Protein AF-A0A1M4XVM5-F1 (afdb_monomer_lite)

Secondary structure (DSSP, 8-state):
---------------------------------S-EEEEEE--SEE-SSS-EEEEEEEE-GGGEEEEEEEEEETTEEEEEE--SEEETTTTEEEEEE---S-EEEEEEEEEEEEETTTTEEEEPPPEEEEEEEE-

Sequence (135 aa):
MSRSAKSLGSLLLVVVFGALILGCATTSETGTSGFSVKKLTIPETVSTKSPYPAVMHCVGLEKVDILQGHFFWNGEGPYAYEPTRVDPQSGEVVFMLHTGRPGTYRITGYVSFWDKATSKVGKTKPVSAGFVLAR

Structure (mmCIF, N/CA/C/O backbone):
data_AF-A0A1M4XVM5-F1
#
_entry.id   AF-A0A1M4XVM5-F1
#
loop_
_atom_site.group_PDB
_atom_site.id
_atom_site.type_symbol
_atom_site.label_atom_id
_atom_site.label_alt_id
_atom_site.label_comp_id
_atom_site.label_asym_id
_atom_site.label_entity_id
_atom_site.label_seq_id
_atom_site.pdbx_PDB_ins_code
_atom_site.Cartn_x
_atom_site.Cartn_y
_atom_site.Cartn_z
_atom_site.occupancy
_atom_site.B_iso_or_equiv
_atom_site.auth_seq_id
_atom_site.auth_comp_id
_atom_site.auth_asym_id
_atom_site.auth_atom_id
_atom_site.pdbx_PDB_model_num
ATOM 1 N N . MET A 1 1 ? 86.309 -51.757 -7.507 1.00 41.78 1 MET A N 1
ATOM 2 C CA . MET A 1 1 ? 86.066 -50.320 -7.782 1.00 41.78 1 MET A CA 1
ATOM 3 C C . MET A 1 1 ? 84.623 -50.193 -8.247 1.00 41.78 1 MET A C 1
ATOM 5 O O . MET A 1 1 ? 84.242 -50.990 -9.080 1.00 41.78 1 MET A O 1
ATOM 9 N N . SER A 1 2 ? 83.743 -49.321 -7.781 1.00 43.38 2 SER A N 1
ATOM 10 C CA . SER A 1 2 ? 83.750 -48.313 -6.728 1.00 43.38 2 SER A CA 1
ATOM 11 C C . SER A 1 2 ? 82.279 -48.126 -6.323 1.00 43.38 2 SER A C 1
ATOM 13 O O . SER A 1 2 ? 81.392 -48.228 -7.168 1.00 43.38 2 SER A O 1
ATOM 15 N N . ARG A 1 3 ? 82.026 -47.903 -5.033 1.00 48.75 3 ARG A N 1
ATOM 16 C CA . ARG A 1 3 ? 80.708 -47.578 -4.469 1.00 48.75 3 ARG A CA 1
ATOM 17 C C . ARG A 1 3 ? 80.282 -46.184 -4.936 1.00 48.75 3 ARG A C 1
ATOM 19 O O . ARG A 1 3 ? 81.144 -45.317 -5.019 1.00 48.75 3 ARG A O 1
ATOM 26 N N . SER A 1 4 ? 78.983 -45.919 -5.073 1.00 44.28 4 SER A N 1
ATOM 27 C CA . SER A 1 4 ? 78.426 -44.673 -4.524 1.00 44.28 4 SER A CA 1
ATOM 28 C C . SER A 1 4 ? 76.902 -44.693 -4.439 1.00 44.28 4 SER A C 1
ATOM 30 O O . SER A 1 4 ? 76.211 -45.066 -5.382 1.00 44.28 4 SER A O 1
ATOM 32 N N . ALA A 1 5 ? 76.420 -44.286 -3.271 1.00 49.19 5 ALA A N 1
ATOM 33 C CA . ALA A 1 5 ? 75.038 -44.238 -2.828 1.00 49.19 5 ALA A CA 1
ATOM 34 C C . ALA A 1 5 ? 74.376 -42.893 -3.169 1.00 49.19 5 ALA A C 1
ATOM 36 O O . ALA A 1 5 ? 75.051 -41.866 -3.190 1.00 49.19 5 ALA A O 1
ATOM 37 N N . LYS A 1 6 ? 73.046 -42.883 -3.327 1.00 45.22 6 LYS A N 1
ATOM 38 C CA . LYS A 1 6 ? 72.170 -41.709 -3.131 1.00 45.22 6 LYS A CA 1
ATOM 39 C C . LYS A 1 6 ? 70.853 -42.239 -2.549 1.00 45.22 6 LYS A C 1
ATOM 41 O O . LYS A 1 6 ? 70.194 -43.043 -3.189 1.00 45.22 6 LYS A O 1
ATOM 46 N N . SER A 1 7 ? 70.635 -42.112 -1.242 1.00 42.91 7 SER A N 1
ATOM 47 C CA . SER A 1 7 ? 70.124 -40.938 -0.509 1.00 42.91 7 SER A CA 1
ATOM 48 C C . SER A 1 7 ? 68.607 -41.031 -0.344 1.00 42.91 7 SER A C 1
ATOM 50 O O . SER A 1 7 ? 67.860 -40.808 -1.292 1.00 42.91 7 SER A O 1
ATOM 52 N N . LEU A 1 8 ? 68.184 -41.361 0.882 1.00 49.53 8 LEU A N 1
ATOM 53 C CA . LEU A 1 8 ? 66.808 -41.269 1.362 1.00 49.53 8 LEU A CA 1
ATOM 54 C C . LEU A 1 8 ? 66.314 -39.819 1.263 1.00 49.53 8 LEU A C 1
ATOM 56 O O . LEU A 1 8 ? 66.942 -38.915 1.810 1.00 49.53 8 LEU A O 1
ATOM 60 N N . GLY A 1 9 ? 65.168 -39.625 0.616 1.00 40.69 9 GLY A N 1
ATOM 61 C CA . GLY A 1 9 ? 64.371 -38.403 0.682 1.00 40.69 9 GLY A CA 1
ATOM 62 C C . GLY A 1 9 ? 63.035 -38.720 1.342 1.00 40.69 9 GLY A C 1
ATOM 63 O O . GLY A 1 9 ? 62.180 -39.358 0.738 1.00 40.69 9 GLY A O 1
ATOM 64 N N . SER A 1 10 ? 62.912 -38.322 2.603 1.00 43.97 10 SER A N 1
ATOM 65 C CA . SER A 1 10 ? 61.704 -38.395 3.421 1.00 43.97 10 SER A CA 1
ATOM 66 C C . SER A 1 10 ? 60.871 -37.117 3.242 1.00 43.97 10 SER A C 1
ATOM 68 O O . SER A 1 10 ? 61.442 -36.062 2.983 1.00 43.97 10 SER A O 1
ATOM 70 N N . LEU A 1 11 ? 59.559 -37.232 3.482 1.00 41.41 11 LEU A N 1
ATOM 71 C CA . LEU A 1 11 ? 58.541 -36.172 3.612 1.00 41.41 11 LEU A CA 1
ATOM 72 C C . LEU A 1 11 ? 58.168 -35.352 2.357 1.00 41.41 11 LEU A C 1
ATOM 74 O O . LEU A 1 11 ? 58.951 -34.556 1.862 1.00 41.41 11 LEU A O 1
ATOM 78 N N . LEU A 1 12 ? 56.890 -35.417 1.966 1.00 40.09 12 LEU A N 1
ATOM 79 C CA . LEU A 1 12 ? 55.911 -34.323 2.142 1.00 40.09 12 LEU A CA 1
ATOM 80 C C . LEU A 1 12 ? 54.527 -34.836 1.683 1.00 40.09 12 LEU A C 1
ATOM 82 O O . LEU A 1 12 ? 54.352 -35.270 0.552 1.00 40.09 12 LEU A O 1
ATOM 86 N N . LEU A 1 13 ? 53.600 -35.034 2.619 1.00 40.84 13 LEU A N 1
ATOM 87 C CA . LEU A 1 13 ? 52.512 -34.100 2.945 1.00 40.84 13 LEU A CA 1
ATOM 88 C C . LEU A 1 13 ? 51.323 -34.211 1.972 1.00 40.84 13 LEU A C 1
ATOM 90 O O . LEU A 1 13 ? 51.230 -33.527 0.958 1.00 40.84 13 LEU A O 1
ATOM 94 N N . VAL A 1 14 ? 50.381 -35.077 2.347 1.00 48.84 14 VAL A N 1
ATOM 95 C CA . VAL A 1 14 ? 49.020 -35.117 1.809 1.00 48.84 14 VAL A CA 1
ATOM 96 C C . VAL A 1 14 ? 48.275 -33.892 2.344 1.00 48.84 14 VAL A C 1
ATOM 98 O O . VAL A 1 14 ? 47.962 -33.835 3.530 1.00 48.84 14 VAL A O 1
ATOM 101 N N . VAL A 1 15 ? 47.986 -32.913 1.484 1.00 46.16 15 VAL A N 1
ATOM 102 C CA . VAL A 1 15 ? 47.027 -31.838 1.781 1.00 46.16 15 VAL A CA 1
ATOM 103 C C . VAL A 1 15 ? 45.810 -32.043 0.892 1.00 46.16 15 VAL A C 1
ATOM 105 O O . VAL A 1 15 ? 45.753 -31.601 -0.252 1.00 46.16 15 VAL A O 1
ATOM 108 N N . VAL A 1 16 ? 44.833 -32.759 1.441 1.00 50.03 16 VAL A N 1
ATOM 109 C CA . VAL A 1 16 ? 43.457 -32.773 0.951 1.00 50.03 16 VAL A CA 1
ATOM 110 C C . VAL A 1 16 ? 42.776 -31.542 1.535 1.00 50.03 16 VAL A C 1
ATOM 112 O O . VAL A 1 16 ? 42.441 -31.529 2.712 1.00 50.03 16 VAL A O 1
ATOM 115 N N . PHE A 1 17 ? 42.566 -30.513 0.722 1.00 41.78 17 PHE A N 1
ATOM 116 C CA . PHE A 1 17 ? 41.557 -29.486 0.979 1.00 41.78 17 PHE A CA 1
ATOM 117 C C . PHE A 1 17 ? 40.880 -29.170 -0.351 1.00 41.78 17 PHE A C 1
ATOM 119 O O . PHE A 1 17 ? 41.241 -28.239 -1.068 1.00 41.78 17 PHE A O 1
ATOM 126 N N . GLY A 1 18 ? 39.915 -30.021 -0.708 1.00 44.09 18 GLY A N 1
ATOM 127 C CA . GLY A 1 18 ? 38.943 -29.702 -1.742 1.00 44.09 18 GLY A CA 1
ATOM 128 C C . GLY A 1 18 ? 38.187 -28.458 -1.299 1.00 44.09 18 GLY A C 1
ATOM 129 O O . GLY A 1 18 ? 37.511 -28.474 -0.271 1.00 44.09 18 GLY A O 1
ATOM 130 N N . ALA A 1 19 ? 38.377 -27.370 -2.039 1.00 50.88 19 ALA A N 1
ATOM 131 C CA . ALA A 1 19 ? 37.720 -26.102 -1.798 1.00 50.88 19 ALA A CA 1
ATOM 132 C C . ALA A 1 19 ? 36.202 -26.311 -1.781 1.00 50.88 19 ALA A C 1
ATOM 134 O O . ALA A 1 19 ? 35.588 -26.665 -2.789 1.00 50.88 19 ALA A O 1
ATOM 135 N N . LEU A 1 20 ? 35.608 -26.094 -0.610 1.00 45.03 20 LEU A N 1
ATOM 136 C CA . LEU A 1 20 ? 34.178 -25.914 -0.448 1.00 45.03 20 LEU A CA 1
ATOM 137 C C . LEU A 1 20 ? 33.808 -24.694 -1.303 1.00 45.03 20 LEU A C 1
ATOM 139 O O . LEU A 1 20 ? 34.161 -23.566 -0.956 1.00 45.03 20 LEU A O 1
ATOM 143 N N . ILE A 1 21 ? 33.162 -24.916 -2.450 1.00 55.78 21 ILE A N 1
ATOM 144 C CA . ILE A 1 21 ? 32.567 -23.838 -3.241 1.00 55.78 21 ILE A CA 1
ATOM 145 C C . ILE A 1 21 ? 31.411 -23.305 -2.401 1.00 55.78 21 ILE A C 1
ATOM 147 O O . ILE A 1 21 ? 30.277 -23.775 -2.482 1.00 55.78 21 ILE A O 1
ATOM 151 N N . LEU A 1 22 ? 31.729 -22.346 -1.533 1.00 57.25 22 LEU A N 1
ATOM 152 C CA . LEU A 1 22 ? 30.761 -21.516 -0.846 1.00 57.25 22 LEU A CA 1
ATOM 153 C C . LEU A 1 22 ? 30.169 -20.599 -1.917 1.00 57.25 22 LEU A C 1
ATOM 155 O O . LEU A 1 22 ? 30.614 -19.473 -2.130 1.00 57.25 22 LEU A O 1
ATOM 159 N N . GLY A 1 23 ? 29.209 -21.144 -2.664 1.00 43.25 23 GLY A N 1
ATOM 160 C CA . GLY A 1 23 ? 28.335 -20.375 -3.525 1.00 43.25 23 GLY A CA 1
ATOM 161 C C . GLY A 1 23 ? 27.607 -19.373 -2.646 1.00 43.25 23 GLY A C 1
ATOM 162 O O . GLY A 1 23 ? 26.599 -19.697 -2.024 1.00 43.25 23 GLY A O 1
ATOM 163 N N . CYS A 1 24 ? 28.144 -18.158 -2.565 1.00 42.53 24 CYS A N 1
ATOM 164 C CA . CYS A 1 24 ? 27.382 -17.009 -2.133 1.00 42.53 24 CYS A CA 1
ATOM 165 C C . CYS A 1 24 ? 26.291 -16.843 -3.190 1.00 42.53 24 CYS A C 1
ATOM 167 O O . CYS A 1 24 ? 26.519 -16.267 -4.252 1.00 42.53 24 CYS A O 1
ATOM 169 N N . ALA A 1 25 ? 25.126 -17.439 -2.941 1.00 43.00 25 ALA A N 1
ATOM 170 C CA . ALA A 1 25 ? 23.905 -17.066 -3.619 1.00 43.00 25 ALA A CA 1
ATOM 171 C C . ALA A 1 25 ? 23.582 -15.642 -3.156 1.00 43.00 25 ALA A C 1
ATOM 173 O O . ALA A 1 25 ? 22.743 -15.414 -2.288 1.00 43.00 25 ALA A O 1
ATOM 174 N N . THR A 1 26 ? 24.299 -14.663 -3.704 1.00 42.25 26 THR A N 1
ATOM 175 C CA . THR A 1 26 ? 23.814 -13.300 -3.797 1.00 42.25 26 THR A CA 1
ATOM 176 C C . THR A 1 26 ? 22.599 -13.386 -4.697 1.00 42.25 26 THR A C 1
ATOM 178 O O . THR A 1 26 ? 22.693 -13.345 -5.923 1.00 42.25 26 THR A O 1
ATOM 181 N N . THR A 1 27 ? 21.441 -13.582 -4.072 1.00 46.31 27 THR A N 1
ATOM 182 C CA . THR A 1 27 ? 20.143 -13.322 -4.673 1.00 46.31 27 THR A CA 1
ATOM 183 C C . THR A 1 27 ? 20.175 -11.859 -5.091 1.00 46.31 27 THR A C 1
ATOM 185 O O . THR A 1 27 ? 19.917 -10.958 -4.298 1.00 46.31 27 THR A O 1
ATOM 188 N N . SER A 1 28 ? 20.630 -11.621 -6.319 1.00 41.94 28 SER A N 1
ATOM 189 C CA . SER A 1 28 ? 20.529 -10.342 -6.993 1.00 41.94 28 SER A CA 1
ATOM 190 C C . SER A 1 28 ? 19.059 -9.956 -6.908 1.00 41.94 28 SER A C 1
ATOM 192 O O . SER A 1 28 ? 18.203 -10.682 -7.416 1.00 41.94 28 SER A O 1
ATOM 194 N N . GLU A 1 29 ? 18.764 -8.862 -6.200 1.00 49.59 29 GLU A N 1
ATOM 195 C CA . GLU A 1 29 ? 17.515 -8.125 -6.359 1.00 49.59 29 GLU A CA 1
ATOM 196 C C . GLU A 1 29 ? 17.445 -7.789 -7.857 1.00 49.59 29 GLU A C 1
ATOM 198 O O . GLU A 1 29 ? 18.056 -6.826 -8.317 1.00 49.59 29 GLU A O 1
ATOM 203 N N . THR A 1 30 ? 16.836 -8.681 -8.649 1.00 45.56 30 THR A N 1
ATOM 204 C CA . THR A 1 30 ? 16.725 -8.541 -10.100 1.00 45.56 30 THR A CA 1
ATOM 205 C C . THR A 1 30 ? 16.107 -7.188 -10.366 1.00 45.56 30 THR A C 1
ATOM 207 O O . THR A 1 30 ? 15.002 -6.924 -9.894 1.00 45.56 30 THR A O 1
ATOM 210 N N . GLY A 1 31 ? 16.884 -6.352 -11.057 1.00 47.25 31 GLY A N 1
ATOM 211 C CA . GLY A 1 31 ? 16.681 -4.920 -11.187 1.00 47.25 31 GLY A CA 1
ATOM 212 C C . GLY A 1 31 ? 15.226 -4.567 -11.420 1.00 47.25 31 GLY A C 1
ATOM 213 O O . GLY A 1 31 ? 14.692 -4.757 -12.510 1.00 47.25 31 GLY A O 1
ATOM 214 N N . THR A 1 32 ? 14.604 -4.032 -10.376 1.00 58.62 32 THR A N 1
ATOM 215 C CA . THR A 1 32 ? 13.336 -3.335 -10.481 1.00 58.62 32 THR A CA 1
ATOM 216 C C . THR A 1 32 ? 13.516 -2.249 -11.529 1.00 58.62 32 THR A C 1
ATOM 218 O O . THR A 1 32 ? 14.506 -1.518 -11.480 1.00 58.62 32 THR A O 1
ATOM 221 N N . SER A 1 33 ? 12.568 -2.122 -12.454 1.00 67.88 33 SER A N 1
ATOM 222 C CA . SER A 1 33 ? 12.492 -1.126 -13.538 1.00 67.88 33 SER A CA 1
ATOM 223 C C . SER A 1 33 ? 12.563 0.361 -13.105 1.00 67.88 33 SER A C 1
ATOM 225 O O . SER A 1 33 ? 12.202 1.271 -13.850 1.00 67.88 33 SER A O 1
ATOM 227 N N . GLY A 1 34 ? 13.047 0.664 -11.901 1.00 86.38 34 GLY A N 1
ATOM 228 C CA . GLY A 1 34 ? 12.947 1.954 -11.233 1.00 86.38 34 GLY A CA 1
ATOM 229 C C . GLY A 1 34 ? 11.641 2.106 -10.453 1.00 86.38 34 GLY A C 1
ATOM 230 O O . GLY A 1 34 ? 11.457 3.134 -9.802 1.00 86.38 34 GLY A O 1
ATOM 231 N N . PHE A 1 35 ? 10.757 1.098 -10.480 1.00 95.12 35 PHE A N 1
ATOM 232 C CA . PHE A 1 35 ? 9.530 1.102 -9.692 1.00 95.12 35 PHE A CA 1
ATOM 233 C C . PHE A 1 35 ? 9.823 0.973 -8.192 1.00 95.12 35 PHE A C 1
ATOM 235 O O . PHE A 1 35 ? 10.563 0.089 -7.756 1.00 95.12 35 PHE A O 1
ATOM 242 N N . SER A 1 36 ? 9.242 1.858 -7.381 1.00 96.38 36 SER A N 1
ATOM 243 C CA . SER A 1 36 ? 9.321 1.766 -5.920 1.00 96.38 36 SER A CA 1
ATOM 244 C C . SER A 1 36 ? 8.165 2.489 -5.240 1.00 96.38 36 SER A C 1
ATOM 246 O O . SER A 1 36 ? 7.693 3.513 -5.730 1.00 96.38 36 SER A O 1
ATOM 248 N N . VAL A 1 37 ? 7.763 1.996 -4.068 1.00 97.88 37 VAL A N 1
ATOM 249 C CA . VAL A 1 37 ? 6.872 2.717 -3.150 1.00 97.88 37 VAL A CA 1
ATOM 250 C C . VAL A 1 37 ? 7.734 3.590 -2.242 1.00 97.88 37 VAL A C 1
ATOM 252 O O . VAL A 1 37 ? 8.681 3.104 -1.624 1.00 97.88 37 VAL A O 1
ATOM 255 N N . LYS A 1 38 ? 7.425 4.884 -2.166 1.00 97.94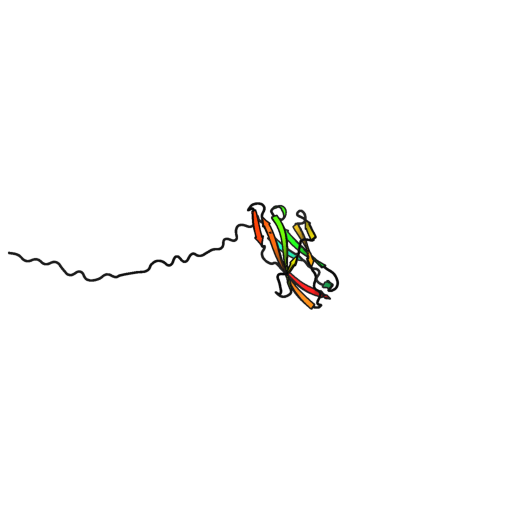 38 LYS A N 1
ATOM 256 C CA . LYS A 1 38 ? 8.144 5.857 -1.330 1.00 97.94 38 LYS A CA 1
ATOM 257 C C . LYS A 1 38 ? 7.478 6.065 0.016 1.00 97.94 38 LYS A C 1
ATOM 259 O O . LYS A 1 38 ? 8.163 6.212 1.024 1.00 97.94 38 LYS A O 1
ATOM 264 N N . LYS A 1 39 ? 6.148 6.098 0.027 1.00 98.19 39 LYS A N 1
ATOM 265 C CA . LYS A 1 39 ? 5.363 6.430 1.211 1.00 98.19 39 LYS A CA 1
ATOM 266 C C . LYS A 1 39 ? 4.021 5.717 1.168 1.00 98.19 39 LYS A C 1
ATOM 268 O O . LYS A 1 39 ? 3.434 5.569 0.101 1.00 98.19 39 LYS A O 1
ATOM 273 N N . LEU A 1 40 ? 3.539 5.336 2.342 1.00 98.75 40 LEU A N 1
ATOM 274 C CA . LEU A 1 40 ? 2.159 4.935 2.574 1.00 98.75 40 LEU A CA 1
ATOM 275 C C . LEU A 1 40 ? 1.486 6.010 3.432 1.00 98.75 40 LEU A C 1
ATOM 277 O O . LEU A 1 40 ? 2.028 6.394 4.467 1.00 98.75 40 LEU A O 1
ATOM 281 N N . THR A 1 41 ? 0.322 6.482 3.000 1.00 98.69 41 THR A N 1
ATOM 282 C CA . THR A 1 41 ? -0.492 7.463 3.719 1.00 98.69 41 THR A CA 1
ATOM 283 C C . THR A 1 41 ? -1.857 6.852 4.024 1.00 98.69 41 THR A C 1
ATOM 285 O O . THR A 1 41 ? -2.520 6.319 3.136 1.00 98.69 41 THR A O 1
ATOM 288 N N . ILE A 1 42 ? -2.273 6.929 5.285 1.00 98.50 42 ILE A N 1
ATOM 289 C CA . ILE A 1 42 ? -3.590 6.517 5.783 1.00 98.50 42 ILE A CA 1
ATOM 290 C C . ILE A 1 42 ? -4.065 7.646 6.709 1.00 98.50 42 ILE A C 1
ATOM 292 O O . ILE A 1 42 ? -3.217 8.217 7.402 1.00 98.50 42 ILE A O 1
ATOM 296 N N . PRO A 1 43 ? -5.363 8.003 6.739 1.00 98.19 43 PRO A N 1
ATOM 297 C CA . PRO A 1 43 ? -5.873 8.934 7.741 1.00 98.19 43 PRO A CA 1
ATOM 298 C C . PRO A 1 43 ? -5.479 8.496 9.156 1.00 98.19 43 PRO A C 1
ATOM 300 O O . PRO A 1 43 ? -5.589 7.320 9.493 1.00 98.19 43 PRO A O 1
ATOM 303 N N . GLU A 1 44 ? -5.046 9.435 9.999 1.00 97.50 44 GLU A N 1
ATOM 304 C CA . GLU A 1 44 ? -4.602 9.129 11.371 1.00 97.50 44 GLU A CA 1
ATOM 305 C C . GLU A 1 44 ? -5.704 8.475 12.212 1.00 97.50 44 GLU A C 1
ATOM 307 O O . GLU A 1 44 ? -5.428 7.706 13.130 1.00 97.50 44 GLU A O 1
ATOM 312 N N . THR A 1 45 ? -6.961 8.778 11.889 1.00 98.06 45 THR A N 1
ATOM 313 C CA . THR A 1 45 ? -8.144 8.161 12.479 1.00 98.06 45 THR A CA 1
ATOM 314 C C . THR A 1 45 ? -9.026 7.581 11.382 1.00 98.06 45 THR A C 1
ATOM 316 O O . THR A 1 45 ? -9.395 8.288 10.445 1.00 98.06 45 THR A O 1
ATOM 319 N N . VAL A 1 46 ? -9.409 6.315 11.525 1.00 98.25 46 VAL A N 1
ATOM 320 C CA . VAL A 1 46 ? -10.245 5.582 10.567 1.00 98.25 46 VAL A CA 1
ATOM 321 C C . VAL A 1 46 ? -11.442 4.944 11.258 1.00 98.25 46 VAL A C 1
ATOM 323 O O . VAL A 1 46 ? -11.425 4.715 12.469 1.00 98.25 46 VAL A O 1
ATOM 326 N N . SER A 1 47 ? -12.491 4.661 10.484 1.00 97.31 47 SER A N 1
ATOM 327 C CA . SER A 1 47 ? -13.672 3.987 11.013 1.00 97.31 47 SER A CA 1
ATOM 328 C C . SER A 1 47 ? -13.477 2.476 11.069 1.00 97.31 47 SER A C 1
ATOM 330 O O . SER A 1 47 ? -12.972 1.873 10.125 1.00 97.31 47 SER A O 1
ATOM 332 N N . THR A 1 48 ? -13.974 1.856 12.135 1.00 97.50 48 THR A N 1
ATOM 333 C CA . THR A 1 48 ? -14.135 0.395 12.219 1.00 97.50 48 THR A CA 1
ATOM 334 C C . THR A 1 48 ? -15.355 -0.134 11.464 1.00 97.50 48 THR A C 1
ATOM 336 O O . THR A 1 48 ? -15.517 -1.340 11.301 1.00 97.50 48 THR A O 1
ATOM 339 N N . LYS A 1 49 ? -16.237 0.758 10.996 1.00 97.25 49 LYS A N 1
ATOM 340 C CA . LYS A 1 49 ? -17.526 0.406 10.378 1.00 97.25 49 LYS A CA 1
ATOM 341 C C . LYS A 1 49 ? -17.531 0.515 8.858 1.00 97.25 49 LYS A C 1
ATOM 343 O O . LYS A 1 49 ? -18.454 0.015 8.223 1.00 97.25 49 LYS A O 1
ATOM 348 N N . SER A 1 50 ? -16.536 1.168 8.270 1.00 96.94 50 SER A N 1
ATOM 349 C CA . SER A 1 50 ? -16.451 1.377 6.827 1.00 96.94 50 SER A CA 1
ATOM 350 C C . SER A 1 50 ? -15.019 1.203 6.324 1.00 96.94 50 SER A C 1
ATOM 352 O O . SER A 1 50 ? -14.070 1.380 7.090 1.00 96.94 50 SER A O 1
ATOM 354 N N . PRO A 1 51 ? -14.834 0.833 5.046 1.00 98.12 51 PRO A N 1
ATOM 355 C CA . PRO A 1 51 ? -13.518 0.857 4.431 1.00 98.12 51 PRO A CA 1
ATOM 356 C C . PRO A 1 51 ? -12.928 2.271 4.406 1.00 98.12 51 PRO A C 1
ATOM 358 O O . PRO A 1 51 ? -13.656 3.259 4.283 1.00 98.12 51 PRO A O 1
ATOM 361 N N . TYR A 1 52 ? -11.604 2.366 4.478 1.00 98.19 52 TYR A N 1
ATOM 362 C CA . TYR A 1 52 ? -10.861 3.623 4.463 1.00 98.19 52 TYR A CA 1
ATOM 363 C C . TYR A 1 52 ? -9.699 3.570 3.465 1.00 98.19 52 TYR A C 1
ATOM 365 O O . TYR A 1 52 ? -9.131 2.500 3.229 1.00 98.19 52 TYR A O 1
ATOM 373 N N . PRO A 1 53 ? -9.326 4.714 2.866 1.00 98.38 53 PRO A N 1
ATOM 374 C CA . PRO A 1 53 ? -8.285 4.739 1.855 1.00 98.38 53 PRO A CA 1
ATOM 375 C C . PRO A 1 53 ? -6.896 4.569 2.476 1.00 98.38 53 PRO A C 1
ATOM 377 O O . PRO A 1 53 ? -6.546 5.211 3.468 1.00 98.38 53 PRO A O 1
ATOM 380 N N . ALA A 1 54 ? -6.084 3.749 1.823 1.00 98.69 54 ALA A N 1
ATOM 381 C CA . ALA A 1 54 ? -4.644 3.682 1.977 1.00 98.69 54 ALA A CA 1
ATOM 382 C C . ALA A 1 54 ? -3.993 4.030 0.640 1.00 98.69 54 ALA A C 1
ATOM 384 O O . ALA A 1 54 ? -4.223 3.358 -0.366 1.00 98.69 54 ALA A O 1
ATOM 385 N N . VAL A 1 55 ? -3.193 5.092 0.633 1.00 98.81 55 VAL A N 1
ATOM 386 C CA . VAL A 1 55 ? -2.569 5.629 -0.578 1.00 98.81 55 VAL A CA 1
ATOM 387 C C . VAL A 1 55 ? -1.083 5.315 -0.554 1.00 98.81 55 VAL A C 1
ATOM 389 O O . VAL A 1 55 ? -0.353 5.767 0.331 1.00 98.81 55 VAL A O 1
ATOM 392 N N . MET A 1 56 ? -0.625 4.533 -1.526 1.00 98.69 56 MET A N 1
ATOM 393 C CA . MET A 1 56 ? 0.795 4.332 -1.780 1.00 98.69 56 MET A CA 1
ATOM 394 C C . MET A 1 56 ? 1.282 5.335 -2.817 1.00 98.69 56 MET A C 1
ATOM 396 O O . MET A 1 56 ? 0.823 5.333 -3.958 1.00 98.69 56 MET A O 1
ATOM 400 N N . HIS A 1 57 ? 2.246 6.160 -2.419 1.00 98.50 57 HIS A N 1
ATOM 401 C CA . HIS A 1 57 ? 2.942 7.081 -3.308 1.00 98.50 57 HIS A CA 1
ATOM 402 C C . HIS A 1 57 ? 4.140 6.360 -3.916 1.00 98.50 57 HIS A C 1
ATOM 404 O O . HIS A 1 57 ? 5.065 5.941 -3.210 1.00 98.50 57 HIS A O 1
ATOM 410 N N . CYS A 1 58 ? 4.101 6.200 -5.227 1.00 97.88 58 CYS A N 1
ATOM 411 C CA . CYS A 1 58 ? 4.992 5.375 -6.012 1.00 97.88 58 CYS A CA 1
ATOM 412 C C . CYS A 1 58 ? 5.767 6.221 -7.024 1.00 97.88 58 CYS A C 1
ATOM 414 O O . CYS A 1 58 ? 5.359 7.310 -7.413 1.00 97.88 58 CYS A O 1
ATOM 416 N N . VAL A 1 59 ? 6.892 5.682 -7.477 1.00 96.88 59 VAL A N 1
ATOM 417 C CA . VAL A 1 59 ? 7.661 6.195 -8.615 1.00 96.88 59 VAL A CA 1
ATOM 418 C C . VAL A 1 59 ? 7.768 5.075 -9.639 1.00 96.88 59 VAL A C 1
ATOM 420 O O . VAL A 1 59 ? 7.944 3.927 -9.235 1.00 96.88 59 VAL A O 1
ATOM 423 N N . GLY A 1 60 ? 7.687 5.398 -10.932 1.00 96.00 60 GLY A N 1
ATOM 424 C CA . GLY A 1 60 ? 7.841 4.432 -12.025 1.00 96.00 60 GLY A CA 1
ATOM 425 C C . GLY A 1 60 ? 6.612 3.551 -12.272 1.00 96.00 60 GLY A C 1
ATOM 426 O O . GLY A 1 60 ? 6.775 2.400 -12.674 1.00 96.00 60 GLY A O 1
ATOM 427 N N . LEU A 1 61 ? 5.399 4.041 -11.978 1.00 95.94 61 LEU A N 1
ATOM 428 C CA . LEU A 1 61 ? 4.151 3.282 -12.165 1.00 95.94 61 LEU A CA 1
ATOM 429 C C . LEU A 1 61 ? 3.891 2.915 -13.628 1.00 95.94 61 LEU A C 1
ATOM 431 O O . LEU A 1 61 ? 3.319 1.870 -13.907 1.00 95.94 61 LEU A O 1
ATOM 435 N N . GLU A 1 62 ? 4.346 3.734 -14.571 1.00 95.75 62 GLU A N 1
ATOM 436 C CA . GLU A 1 62 ? 4.203 3.505 -16.008 1.00 95.75 62 GLU A CA 1
ATOM 437 C C . GLU A 1 62 ? 4.904 2.223 -16.494 1.00 95.75 62 GLU A C 1
ATOM 439 O O . GLU A 1 62 ? 4.552 1.669 -17.537 1.00 95.75 62 GLU A O 1
ATOM 444 N N . LYS A 1 63 ? 5.868 1.715 -15.718 1.00 95.50 63 LYS A N 1
ATOM 445 C CA . LYS A 1 63 ? 6.713 0.561 -16.065 1.00 95.50 63 LYS A CA 1
ATOM 446 C C . LYS A 1 63 ? 6.200 -0.764 -15.518 1.00 95.50 63 LYS A C 1
ATOM 448 O O . LYS A 1 63 ? 6.777 -1.813 -15.810 1.00 95.50 63 LYS A O 1
ATOM 453 N N . VAL A 1 64 ? 5.137 -0.727 -14.724 1.00 96.94 64 VAL A N 1
ATOM 454 C CA . VAL A 1 64 ? 4.604 -1.901 -14.039 1.00 96.94 64 VAL A CA 1
ATOM 455 C C . VAL A 1 64 ? 3.089 -1.968 -14.170 1.00 96.94 64 VAL A C 1
ATOM 457 O O . VAL A 1 64 ? 2.438 -0.972 -14.476 1.00 96.94 64 VAL A O 1
ATOM 460 N N . ASP A 1 65 ? 2.531 -3.148 -13.933 1.00 97.62 65 ASP A N 1
ATOM 461 C CA . ASP A 1 65 ? 1.110 -3.319 -13.641 1.00 97.62 65 ASP A CA 1
ATOM 462 C C . ASP A 1 65 ? 0.961 -3.731 -12.178 1.00 97.62 65 ASP A C 1
ATOM 464 O O . ASP A 1 65 ? 1.603 -4.672 -11.706 1.00 97.62 65 ASP A O 1
ATOM 468 N N . ILE A 1 66 ? 0.142 -2.996 -11.432 1.00 98.00 66 ILE A N 1
ATOM 469 C CA . ILE A 1 66 ? -0.083 -3.259 -10.012 1.00 98.00 66 ILE A CA 1
ATOM 470 C C . ILE A 1 66 ? -1.016 -4.455 -9.879 1.00 98.00 66 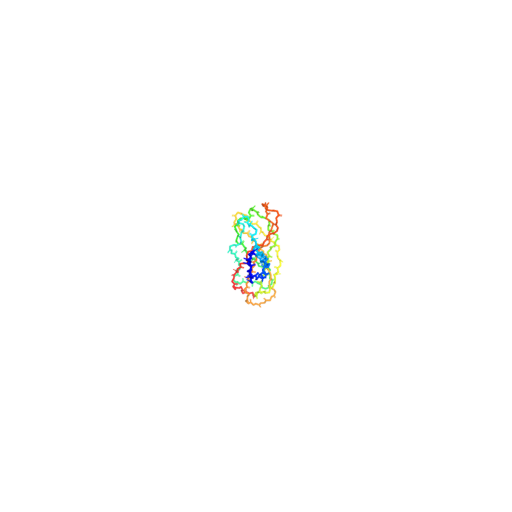ILE A C 1
ATOM 472 O O . ILE A 1 66 ? -2.139 -4.417 -10.372 1.00 98.00 66 ILE A O 1
ATOM 476 N N . LEU A 1 67 ? -0.557 -5.496 -9.185 1.00 97.88 67 LEU A N 1
ATOM 477 C CA . LEU A 1 67 ? -1.346 -6.706 -8.968 1.00 97.88 67 LEU A CA 1
ATOM 478 C C . LEU A 1 67 ? -2.140 -6.593 -7.666 1.00 97.88 67 LEU A C 1
ATOM 480 O O . LEU A 1 67 ? -3.363 -6.641 -7.671 1.00 97.88 67 LEU A O 1
ATOM 484 N N . GLN A 1 68 ? -1.438 -6.426 -6.541 1.00 98.50 68 GLN A N 1
ATOM 485 C CA . GLN A 1 68 ? -2.041 -6.385 -5.204 1.00 98.50 68 GLN A CA 1
ATOM 486 C C . GLN A 1 68 ? -1.201 -5.557 -4.232 1.00 98.50 68 GLN A C 1
ATOM 488 O O . GLN A 1 68 ? 0.034 -5.560 -4.303 1.00 98.50 68 GLN A O 1
ATOM 493 N N . GLY A 1 69 ? -1.877 -4.916 -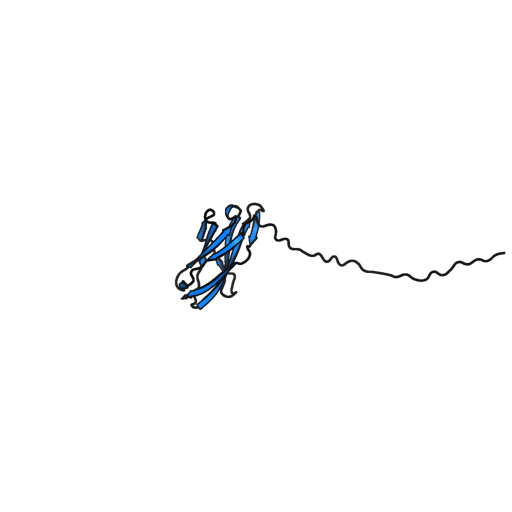3.281 1.00 98.62 69 GLY A N 1
ATOM 494 C CA . GLY A 1 69 ? -1.286 -4.352 -2.072 1.00 98.62 69 GLY A CA 1
ATOM 495 C C . GLY A 1 69 ? -1.372 -5.352 -0.922 1.00 98.62 69 GLY A C 1
ATOM 496 O O . GLY A 1 69 ? -2.396 -6.000 -0.731 1.00 98.62 69 GLY A O 1
ATOM 497 N N . HIS A 1 70 ? -0.294 -5.482 -0.158 1.00 98.69 70 HIS A N 1
ATOM 498 C CA . HIS A 1 70 ? -0.163 -6.421 0.955 1.00 98.69 70 HIS A CA 1
ATOM 499 C C . HIS A 1 70 ? 0.080 -5.637 2.235 1.00 98.69 70 HIS A C 1
ATOM 501 O O . HIS A 1 70 ? 1.094 -4.944 2.331 1.00 98.69 70 HIS A O 1
ATOM 507 N N . PHE A 1 71 ? -0.829 -5.738 3.203 1.00 98.62 71 PHE A N 1
ATOM 508 C CA . PHE A 1 71 ? -0.842 -4.885 4.393 1.00 98.62 71 PHE A CA 1
ATOM 509 C C . PHE A 1 71 ? -0.773 -5.686 5.690 1.00 98.62 71 PHE A C 1
ATOM 511 O O . PHE A 1 71 ? -1.297 -6.796 5.774 1.00 98.62 71 PHE A O 1
ATOM 518 N N . PHE A 1 72 ? -0.148 -5.097 6.706 1.00 98.38 72 PHE A N 1
ATOM 519 C CA . PHE A 1 72 ? 0.011 -5.682 8.030 1.00 98.38 72 PHE A CA 1
ATOM 520 C C . PHE A 1 72 ? -0.506 -4.729 9.105 1.00 98.38 72 PHE A C 1
ATOM 522 O O . PHE A 1 72 ? -0.235 -3.530 9.046 1.00 98.38 72 PHE A O 1
ATOM 529 N N . TRP A 1 73 ? -1.170 -5.270 10.124 1.00 97.88 73 TRP A N 1
ATOM 530 C CA . TRP A 1 73 ? -1.627 -4.541 11.309 1.00 97.88 73 TRP A CA 1
ATOM 531 C C . TRP A 1 73 ? -0.822 -5.018 12.511 1.00 97.88 73 TRP A C 1
ATOM 533 O O . TRP A 1 73 ? -0.941 -6.167 12.917 1.00 97.88 73 TRP A O 1
ATOM 543 N N . ASN A 1 74 ? 0.041 -4.166 13.074 1.00 97.19 74 ASN A N 1
ATOM 544 C CA . ASN A 1 74 ? 0.946 -4.550 14.171 1.00 97.19 74 ASN A CA 1
ATOM 545 C C . ASN A 1 74 ? 1.803 -5.803 13.862 1.00 97.19 74 ASN A C 1
ATOM 547 O O . ASN A 1 74 ? 2.193 -6.531 14.768 1.00 97.19 74 ASN A O 1
ATOM 551 N N . GLY A 1 75 ? 2.113 -6.046 12.582 1.00 95.94 75 GLY A N 1
ATOM 552 C CA . GLY A 1 75 ? 2.861 -7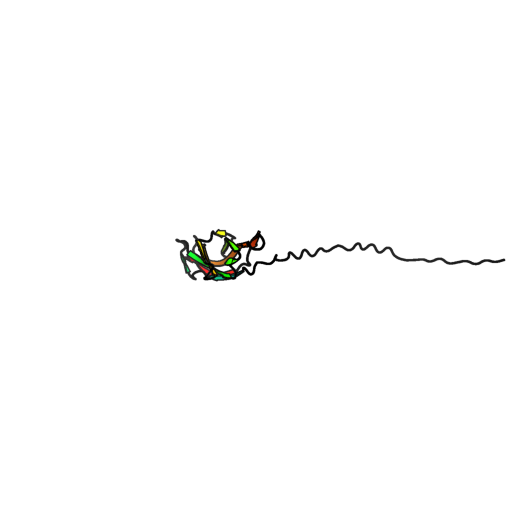.223 12.122 1.00 95.94 75 GLY A CA 1
ATOM 553 C C . GLY A 1 75 ? 1.999 -8.437 11.763 1.00 95.94 75 GLY A C 1
ATOM 554 O O . GLY A 1 75 ? 2.508 -9.366 11.145 1.00 95.94 75 GLY A O 1
ATOM 555 N N . GLU A 1 76 ? 0.703 -8.420 12.070 1.00 96.75 76 GLU A N 1
ATOM 556 C CA . GLU A 1 76 ? -0.250 -9.437 11.624 1.00 96.75 76 GLU A CA 1
ATOM 557 C C . GLU A 1 76 ? -0.578 -9.246 10.135 1.00 96.75 76 GLU A C 1
ATOM 559 O O . GLU A 1 76 ? -0.924 -8.138 9.723 1.00 96.75 76 GLU A O 1
ATOM 564 N N . GLY A 1 77 ? -0.455 -10.304 9.327 1.00 94.00 77 GLY A N 1
ATOM 565 C CA . GLY A 1 77 ? -0.640 -10.273 7.871 1.00 94.00 77 GLY A CA 1
ATOM 566 C C . GLY A 1 77 ? 0.420 -11.102 7.116 1.00 94.00 77 GLY A C 1
ATOM 567 O O . GLY A 1 77 ? 1.104 -11.918 7.738 1.00 94.00 77 GLY A O 1
ATOM 568 N N . PRO A 1 78 ? 0.602 -10.900 5.791 1.00 97.00 78 PRO A N 1
ATOM 569 C CA . PRO A 1 78 ? -0.032 -9.866 4.974 1.00 97.00 78 PRO A CA 1
ATOM 570 C C . PRO A 1 78 ? -1.475 -10.201 4.596 1.00 97.00 78 PRO A C 1
ATOM 572 O O . PRO A 1 78 ? -1.789 -11.329 4.226 1.00 97.00 78 PRO A O 1
ATOM 575 N N . TYR A 1 79 ? -2.321 -9.178 4.592 1.00 98.00 79 TYR A N 1
ATOM 576 C CA . TYR A 1 79 ? -3.651 -9.209 3.995 1.00 98.00 79 TYR A CA 1
ATOM 577 C C . TYR A 1 79 ? -3.600 -8.560 2.611 1.00 98.00 79 TYR A C 1
ATOM 579 O O . TYR A 1 79 ? -3.098 -7.440 2.474 1.00 98.00 79 TYR A O 1
ATOM 587 N N . ALA A 1 80 ? -4.086 -9.269 1.592 1.00 98.25 80 ALA A N 1
ATOM 588 C CA . ALA A 1 80 ? -4.044 -8.819 0.205 1.00 98.25 80 ALA A CA 1
ATOM 589 C C . ALA A 1 80 ? -5.288 -7.996 -0.157 1.00 98.25 80 ALA A C 1
ATOM 591 O O . ALA A 1 80 ? -6.410 -8.379 0.167 1.00 98.25 80 ALA A O 1
ATOM 592 N N . TYR A 1 81 ? -5.073 -6.885 -0.856 1.00 98.56 81 TYR A N 1
ATOM 593 C CA . TYR A 1 81 ? -6.106 -5.979 -1.349 1.00 98.56 81 TYR A CA 1
ATOM 594 C C . TYR A 1 81 ? -5.850 -5.653 -2.819 1.00 98.56 81 TYR A C 1
ATOM 596 O O . TYR A 1 81 ? -4.714 -5.381 -3.222 1.00 98.56 81 TYR A O 1
ATOM 604 N N . GLU A 1 82 ? -6.913 -5.640 -3.615 1.00 98.44 82 GLU A N 1
ATOM 605 C CA . GLU A 1 82 ? -6.858 -5.142 -4.988 1.00 98.44 82 GLU A CA 1
ATOM 606 C C . GLU A 1 82 ? -6.810 -3.605 -4.999 1.00 98.44 82 GLU A C 1
ATOM 608 O O . GLU A 1 82 ? -7.428 -2.957 -4.143 1.00 98.44 82 GLU A O 1
ATOM 613 N N . PRO A 1 83 ? -6.068 -2.993 -5.939 1.00 98.44 83 PRO A N 1
ATOM 614 C CA . PRO A 1 83 ? -6.067 -1.546 -6.082 1.00 98.44 83 PRO A CA 1
ATOM 615 C C . PRO A 1 83 ? -7.443 -1.075 -6.562 1.00 98.44 83 PRO A C 1
ATOM 617 O O . PRO A 1 83 ? -7.944 -1.502 -7.596 1.00 98.44 83 PRO A O 1
ATOM 620 N N . THR A 1 84 ? -8.047 -0.141 -5.835 1.00 98.50 84 THR A N 1
ATOM 621 C CA . THR A 1 84 ? -9.299 0.509 -6.248 1.00 98.50 84 THR A CA 1
ATOM 622 C C . THR A 1 84 ? -9.042 1.596 -7.293 1.00 98.50 84 THR A C 1
ATOM 624 O O . THR A 1 84 ? -9.912 1.907 -8.102 1.00 98.50 84 THR A O 1
ATOM 627 N N . ARG A 1 85 ? -7.840 2.185 -7.284 1.00 98.31 85 ARG A N 1
ATOM 628 C CA . ARG A 1 85 ? -7.394 3.174 -8.272 1.00 98.31 85 ARG A CA 1
ATOM 629 C C . ARG A 1 85 ? -5.882 3.096 -8.456 1.00 98.31 85 ARG A C 1
ATOM 631 O O . ARG A 1 85 ? -5.150 3.024 -7.472 1.00 98.31 85 ARG A O 1
ATOM 638 N N . VAL A 1 86 ? -5.426 3.181 -9.702 1.00 98.31 86 VAL A N 1
ATOM 639 C CA . VAL A 1 86 ? -4.014 3.354 -10.069 1.00 98.31 86 VAL A CA 1
ATOM 640 C C . VAL A 1 86 ? -3.924 4.606 -10.933 1.00 98.31 86 VAL A C 1
ATOM 642 O O . VAL A 1 86 ? -4.567 4.665 -11.977 1.00 98.31 86 VAL A O 1
ATOM 645 N N . ASP A 1 87 ? -3.157 5.601 -10.500 1.00 97.56 87 ASP A N 1
ATOM 646 C CA . ASP A 1 87 ? -2.955 6.854 -11.225 1.00 97.56 87 ASP A CA 1
ATOM 647 C C . ASP A 1 87 ? -1.459 7.062 -11.524 1.00 97.56 87 ASP A C 1
ATOM 649 O O . ASP A 1 87 ? -0.695 7.509 -10.662 1.00 97.56 87 ASP A O 1
ATOM 653 N N . PRO A 1 88 ? -1.019 6.745 -12.755 1.00 94.88 88 PRO A N 1
ATOM 654 C CA . PRO A 1 88 ? 0.369 6.925 -13.160 1.00 94.88 88 PRO A CA 1
ATOM 655 C C . PRO A 1 88 ? 0.836 8.386 -13.185 1.00 94.88 88 PRO A C 1
ATOM 657 O O . PRO A 1 88 ? 2.037 8.616 -13.091 1.00 94.88 88 PRO A O 1
ATOM 660 N N . GLN A 1 89 ? -0.068 9.366 -13.323 1.00 94.62 89 GLN A N 1
ATOM 661 C CA . GLN A 1 89 ? 0.313 10.781 -13.407 1.00 94.62 89 GLN A CA 1
ATOM 662 C C . GLN A 1 89 ? 0.662 11.351 -12.034 1.00 94.62 89 GLN A C 1
ATOM 664 O O . GLN A 1 89 ? 1.679 12.027 -11.888 1.00 94.62 89 GLN A O 1
ATOM 669 N N . SER A 1 90 ? -0.160 11.063 -11.024 1.00 96.50 90 SER A N 1
ATOM 670 C CA . SER A 1 90 ? 0.110 11.478 -9.641 1.00 96.50 90 SER A CA 1
ATOM 671 C C . SER A 1 90 ? 1.088 10.554 -8.914 1.00 96.50 90 SER A C 1
ATOM 673 O O . SER A 1 90 ? 1.636 10.925 -7.875 1.00 96.50 90 SER A O 1
ATOM 675 N N . GLY A 1 91 ? 1.332 9.354 -9.448 1.00 97.31 91 GLY A N 1
ATOM 676 C CA . GLY A 1 91 ? 2.147 8.348 -8.778 1.00 97.31 91 GLY A CA 1
ATOM 677 C C . GLY A 1 91 ? 1.385 7.613 -7.673 1.00 97.31 91 GLY A C 1
ATOM 678 O O . GLY A 1 91 ? 2.013 7.010 -6.806 1.00 97.31 91 GLY A O 1
ATOM 679 N N . GLU A 1 92 ? 0.054 7.671 -7.645 1.00 98.50 92 GLU A N 1
ATOM 680 C CA . GLU A 1 92 ? -0.744 7.131 -6.545 1.00 98.50 92 GLU A CA 1
ATOM 681 C C . GLU A 1 92 ? -1.379 5.779 -6.870 1.00 98.50 92 GLU A C 1
ATOM 683 O O . GLU A 1 92 ? -1.973 5.566 -7.926 1.00 98.50 92 GLU A O 1
ATOM 688 N N . VAL A 1 93 ? -1.331 4.874 -5.895 1.00 98.75 93 VAL A N 1
ATOM 689 C CA . VAL A 1 93 ? -2.122 3.642 -5.883 1.00 98.75 93 VAL A CA 1
ATOM 690 C C . VAL A 1 93 ? -2.991 3.640 -4.634 1.00 98.75 93 VAL A C 1
ATOM 692 O O . VAL A 1 93 ? -2.476 3.747 -3.521 1.00 98.75 93 VAL A O 1
ATOM 695 N N . VAL A 1 94 ? -4.304 3.525 -4.811 1.00 98.75 94 VAL A N 1
ATOM 696 C CA . VAL A 1 94 ? -5.285 3.586 -3.723 1.00 98.75 94 VAL A CA 1
ATOM 697 C C . VAL A 1 94 ? -5.862 2.204 -3.461 1.00 98.75 94 VAL A C 1
ATOM 699 O O . VAL A 1 94 ? -6.341 1.537 -4.377 1.00 98.75 94 VAL A O 1
ATOM 702 N N . PHE A 1 95 ? -5.872 1.820 -2.191 1.00 98.81 95 PHE A N 1
ATOM 703 C CA . PHE A 1 95 ? -6.496 0.606 -1.676 1.00 98.81 95 PHE A CA 1
ATOM 704 C C . PHE A 1 95 ? -7.553 0.983 -0.640 1.00 98.81 95 PHE A C 1
ATOM 706 O O . PHE A 1 95 ? -7.353 1.927 0.124 1.00 98.81 95 PHE A O 1
ATOM 713 N N . MET A 1 96 ? -8.656 0.241 -0.582 1.00 98.62 96 MET A N 1
ATOM 714 C CA . MET A 1 96 ? -9.684 0.421 0.447 1.00 98.62 96 MET A CA 1
ATOM 715 C C . MET A 1 96 ? -9.517 -0.650 1.522 1.00 98.62 96 MET A C 1
ATOM 717 O O . MET A 1 96 ? -9.946 -1.788 1.352 1.00 98.62 96 MET A O 1
ATOM 721 N N . LEU A 1 97 ? -8.854 -0.284 2.617 1.00 98.38 97 LEU A N 1
ATOM 722 C CA . LEU A 1 97 ? -8.596 -1.182 3.740 1.00 98.38 97 LEU A CA 1
ATOM 723 C C . LEU A 1 97 ? -9.779 -1.208 4.701 1.00 98.38 97 LEU A C 1
ATOM 725 O O . LEU A 1 97 ? -10.580 -0.277 4.740 1.00 98.38 97 LEU A O 1
ATOM 729 N N . HIS A 1 98 ? -9.856 -2.247 5.526 1.00 96.44 98 HIS A N 1
ATOM 730 C CA . HIS A 1 98 ? -10.847 -2.332 6.589 1.00 96.44 98 HIS A CA 1
ATOM 731 C C . HIS A 1 98 ? -10.249 -2.993 7.836 1.00 96.44 98 HIS A C 1
ATOM 733 O O . HIS A 1 98 ? -9.566 -4.009 7.738 1.00 96.44 98 HIS A O 1
ATOM 739 N N . THR A 1 99 ? -10.540 -2.435 9.014 1.00 93.00 99 THR A N 1
ATOM 740 C CA . THR A 1 99 ? -10.276 -3.082 10.305 1.00 93.00 99 THR A CA 1
ATOM 741 C C . THR A 1 99 ? -11.555 -3.080 11.126 1.00 93.00 99 THR A C 1
ATOM 743 O O . THR A 1 99 ? -12.083 -2.026 11.463 1.00 93.00 99 THR A O 1
ATOM 746 N N . GLY A 1 100 ? -12.075 -4.264 11.443 1.00 89.81 100 GLY A N 1
ATOM 747 C CA . GLY A 1 100 ? -13.331 -4.398 12.189 1.00 89.81 100 GLY A CA 1
ATOM 748 C C . GLY A 1 100 ? -13.176 -4.243 13.704 1.00 89.81 100 GLY A C 1
ATOM 749 O O . GLY A 1 100 ? -14.152 -4.385 14.437 1.00 89.81 100 GLY A O 1
ATOM 750 N N . ARG A 1 101 ? -11.954 -4.013 14.202 1.00 95.31 101 ARG A N 1
ATOM 751 C CA . ARG A 1 101 ? -11.654 -3.939 15.637 1.00 95.31 101 ARG A CA 1
ATOM 752 C C . ARG A 1 101 ? -11.132 -2.545 16.001 1.00 95.31 101 ARG A C 1
ATOM 754 O O . ARG A 1 101 ? -10.206 -2.069 15.343 1.00 95.31 101 ARG A O 1
ATOM 761 N N . PRO A 1 102 ? -11.700 -1.892 17.032 1.00 97.38 102 PRO A N 1
ATOM 762 C CA . PRO A 1 102 ? -11.152 -0.648 17.553 1.00 97.38 102 PRO A CA 1
ATOM 763 C C . PRO A 1 102 ? -9.759 -0.863 18.144 1.00 97.38 102 PRO A C 1
ATOM 765 O O . PRO A 1 102 ? -9.498 -1.885 18.779 1.00 97.38 102 PRO A O 1
ATOM 768 N N . GLY A 1 103 ? -8.879 0.117 17.973 1.00 97.81 103 GLY A N 1
ATOM 769 C CA . GLY A 1 103 ? -7.522 0.064 18.508 1.00 97.81 103 GLY A CA 1
ATOM 770 C C . GLY A 1 103 ? -6.540 0.934 17.739 1.00 97.81 103 GLY A C 1
ATOM 771 O O . GLY A 1 103 ? -6.868 1.509 16.703 1.00 97.81 103 GLY A O 1
ATOM 772 N N . THR A 1 104 ? -5.314 1.017 18.248 1.00 98.31 104 THR A N 1
ATOM 773 C CA . THR A 1 104 ? -4.211 1.698 17.566 1.00 98.31 104 THR A CA 1
ATOM 774 C C . THR A 1 104 ? -3.334 0.666 16.871 1.00 98.31 104 THR A C 1
ATOM 776 O O . THR A 1 104 ? -2.820 -0.262 17.500 1.00 98.31 104 THR A O 1
ATOM 779 N N . TYR A 1 105 ? -3.141 0.842 15.568 1.00 98.12 105 TYR A N 1
ATOM 780 C CA . TYR A 1 105 ? -2.406 -0.089 14.725 1.00 98.12 105 TYR A CA 1
ATOM 781 C C . TYR A 1 105 ? -1.234 0.605 14.053 1.00 98.12 105 TYR A C 1
ATOM 783 O O . TYR A 1 105 ? -1.397 1.638 13.411 1.00 98.12 105 TYR A O 1
ATOM 791 N N . ARG A 1 106 ? -0.051 0.006 14.135 1.00 98.19 106 ARG A N 1
ATOM 792 C CA . ARG A 1 106 ? 1.039 0.302 13.215 1.00 98.19 106 ARG A CA 1
ATOM 793 C C . ARG A 1 106 ? 0.768 -0.428 11.908 1.00 98.19 106 ARG A C 1
ATOM 795 O O . ARG A 1 106 ? 0.901 -1.652 11.859 1.00 98.19 106 ARG A O 1
ATOM 802 N N . ILE A 1 107 ? 0.392 0.319 10.872 1.00 98.38 107 ILE A N 1
ATOM 803 C CA . ILE A 1 107 ? 0.079 -0.255 9.560 1.00 98.38 107 ILE A CA 1
ATOM 804 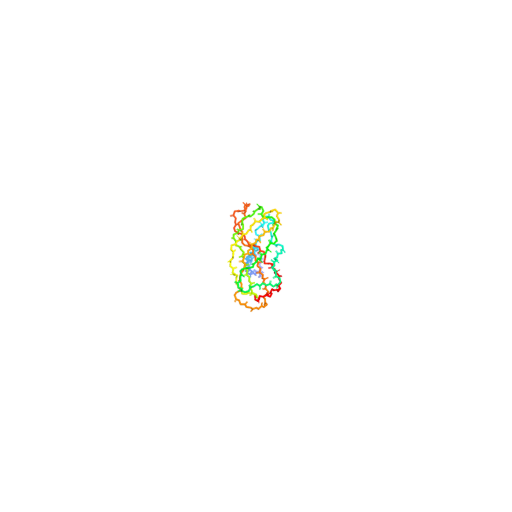C C . ILE A 1 107 ? 1.293 -0.135 8.641 1.00 98.38 107 ILE A C 1
ATOM 806 O O . ILE A 1 107 ? 1.829 0.957 8.427 1.00 98.38 107 ILE A O 1
ATOM 810 N N . THR A 1 108 ? 1.723 -1.264 8.085 1.00 98.62 108 THR A N 1
ATOM 811 C CA . THR A 1 108 ? 2.756 -1.328 7.043 1.00 98.62 108 THR A CA 1
ATOM 812 C C . THR A 1 108 ? 2.212 -2.018 5.802 1.00 98.62 108 THR A C 1
ATOM 814 O O . THR A 1 108 ? 1.238 -2.765 5.877 1.00 98.62 108 THR A O 1
ATOM 817 N N . GLY A 1 109 ? 2.829 -1.788 4.647 1.00 98.56 109 GLY A N 1
ATOM 818 C CA . GLY A 1 109 ? 2.464 -2.518 3.442 1.00 98.56 109 GLY A CA 1
ATOM 819 C C . GLY A 1 109 ? 3.486 -2.437 2.321 1.00 98.56 109 GLY A C 1
ATOM 820 O O . GLY A 1 109 ? 4.380 -1.593 2.335 1.00 98.56 109 GLY A O 1
ATOM 821 N N . TYR A 1 110 ? 3.354 -3.338 1.354 1.00 98.56 110 TYR A N 1
ATOM 822 C CA . TYR A 1 110 ? 4.126 -3.361 0.112 1.00 98.56 110 TYR A CA 1
ATOM 823 C C . TYR A 1 110 ? 3.220 -3.690 -1.077 1.00 98.56 110 TYR A C 1
ATOM 825 O O . TYR A 1 110 ? 2.089 -4.140 -0.901 1.00 98.56 110 TYR A O 1
ATOM 833 N N . VAL A 1 111 ? 3.722 -3.492 -2.294 1.00 98.44 111 VAL A N 1
ATOM 834 C CA . VAL A 1 111 ? 3.005 -3.829 -3.528 1.00 98.44 111 VAL A CA 1
ATOM 835 C C . VAL A 1 111 ? 3.669 -5.006 -4.215 1.00 98.44 111 VAL A C 1
ATOM 837 O O . VAL A 1 111 ? 4.894 -5.063 -4.322 1.00 98.44 111 VAL A O 1
ATOM 840 N N . SER A 1 112 ? 2.848 -5.924 -4.713 1.00 98.06 112 SER A N 1
ATOM 841 C CA . SER A 1 112 ? 3.233 -6.874 -5.755 1.00 98.06 112 SER A CA 1
ATOM 842 C C . SER A 1 112 ? 2.811 -6.348 -7.123 1.00 98.06 112 SER A C 1
ATOM 844 O O . SER A 1 112 ? 1.724 -5.785 -7.269 1.00 98.06 112 SER A O 1
ATOM 846 N N . PHE A 1 113 ? 3.677 -6.511 -8.113 1.00 97.69 113 PHE A N 1
ATOM 847 C CA . PHE A 1 113 ? 3.498 -5.930 -9.438 1.00 97.69 113 PHE A CA 1
ATOM 848 C C . PHE A 1 113 ? 4.056 -6.852 -10.517 1.00 97.69 113 PHE A C 1
ATOM 850 O O . PHE A 1 113 ? 4.926 -7.678 -10.249 1.00 97.69 113 PHE A O 1
ATOM 857 N N . TRP A 1 114 ? 3.568 -6.689 -11.738 1.00 97.38 114 TRP A N 1
ATOM 858 C CA . TRP A 1 114 ? 4.171 -7.241 -12.940 1.00 97.38 114 TRP A CA 1
ATOM 859 C C . TRP A 1 114 ? 5.086 -6.192 -13.565 1.00 97.38 114 TRP A C 1
ATOM 861 O O . TRP A 1 114 ? 4.652 -5.085 -13.874 1.00 97.38 114 TRP A O 1
ATOM 871 N N . ASP A 1 115 ? 6.363 -6.513 -13.726 1.00 96.06 115 ASP A N 1
ATOM 872 C CA . ASP A 1 115 ? 7.334 -5.641 -14.374 1.00 96.06 115 ASP A CA 1
ATOM 873 C C . ASP A 1 115 ? 7.268 -5.818 -15.896 1.00 96.06 115 ASP A C 1
ATOM 875 O O . ASP A 1 115 ? 7.532 -6.906 -16.412 1.00 96.06 115 ASP A O 1
ATOM 879 N N . LYS A 1 116 ? 6.932 -4.747 -16.628 1.00 94.81 116 LYS A N 1
ATOM 880 C CA . LYS A 1 116 ? 6.726 -4.802 -18.086 1.00 94.81 116 LYS A CA 1
ATOM 881 C C . LYS A 1 116 ? 8.021 -5.035 -18.854 1.00 94.81 116 LYS A C 1
ATOM 883 O O . LYS A 1 116 ? 7.997 -5.663 -19.908 1.00 94.81 116 LYS A O 1
ATOM 888 N N . ALA A 1 117 ? 9.148 -4.546 -18.338 1.00 94.12 117 ALA A N 1
ATOM 889 C CA . ALA A 1 117 ? 10.438 -4.666 -19.007 1.00 94.12 117 ALA A CA 1
ATOM 890 C C . ALA A 1 117 ? 10.992 -6.089 -18.899 1.00 94.12 117 ALA A C 1
ATOM 892 O O . ALA A 1 117 ? 11.579 -6.609 -19.844 1.00 94.12 117 ALA A O 1
ATOM 893 N N . THR A 1 118 ? 10.800 -6.724 -17.743 1.00 94.00 118 THR A N 1
ATOM 894 C CA . THR A 1 118 ? 11.359 -8.054 -17.467 1.00 94.00 118 THR A CA 1
ATOM 895 C C . THR A 1 118 ? 10.346 -9.187 -17.588 1.00 94.00 118 THR A C 1
ATOM 897 O O . THR A 1 118 ? 10.754 -10.347 -17.574 1.00 94.00 118 THR A O 1
ATOM 900 N N . SER A 1 119 ? 9.052 -8.876 -17.729 1.00 94.81 119 SER A N 1
ATOM 901 C CA . SER A 1 119 ? 7.954 -9.852 -17.742 1.00 94.81 119 SER A CA 1
ATOM 902 C C . SER A 1 119 ? 7.993 -10.790 -16.529 1.00 94.81 119 SER A C 1
ATOM 904 O O . SER A 1 119 ? 7.880 -12.010 -16.650 1.00 94.81 119 SER A O 1
ATOM 906 N N . LYS A 1 120 ? 8.226 -10.218 -15.343 1.00 94.69 120 LYS A N 1
ATOM 907 C CA . LYS A 1 120 ? 8.331 -10.950 -14.075 1.00 94.69 120 LYS A CA 1
ATOM 908 C C . LYS A 1 120 ? 7.488 -10.292 -12.998 1.00 94.69 120 LYS A C 1
ATOM 910 O O . LYS A 1 120 ? 7.323 -9.075 -12.971 1.00 94.69 120 LYS A O 1
ATOM 915 N N . VAL A 1 121 ? 7.016 -11.106 -12.058 1.00 96.12 121 VAL A N 1
ATOM 916 C CA . VAL A 1 121 ? 6.380 -10.604 -10.839 1.00 96.12 121 VAL A CA 1
ATOM 917 C C . VAL A 1 121 ? 7.456 -10.125 -9.866 1.00 96.12 121 VAL A C 1
ATOM 919 O O . VAL A 1 121 ? 8.383 -10.865 -9.538 1.00 96.12 121 VAL A O 1
ATOM 922 N N . GLY A 1 122 ? 7.305 -8.896 -9.385 1.00 95.12 122 GLY A N 1
ATOM 923 C CA . GLY A 1 122 ? 8.141 -8.279 -8.365 1.00 95.12 122 GLY A CA 1
ATOM 924 C C . GLY A 1 122 ? 7.352 -7.891 -7.116 1.00 95.12 122 GLY A C 1
ATOM 925 O O . GLY A 1 122 ? 6.118 -7.929 -7.079 1.00 95.12 122 GLY A O 1
ATOM 926 N N . LYS A 1 123 ? 8.088 -7.516 -6.066 1.00 97.00 123 LYS A N 1
ATOM 927 C CA . LYS A 1 123 ? 7.547 -6.968 -4.816 1.00 97.00 123 LYS A CA 1
ATOM 928 C C . LYS A 1 123 ? 8.384 -5.778 -4.368 1.00 97.00 123 LYS A C 1
ATOM 930 O O . LYS A 1 123 ? 9.605 -5.798 -4.502 1.00 97.00 123 LYS A O 1
ATOM 935 N N . THR A 1 124 ? 7.743 -4.740 -3.845 1.00 97.19 124 THR A N 1
ATOM 936 C CA . THR A 1 124 ? 8.457 -3.584 -3.287 1.00 97.19 124 THR A CA 1
ATOM 937 C C . THR A 1 124 ? 8.908 -3.849 -1.857 1.00 97.19 124 THR A C 1
ATOM 939 O O . THR A 1 124 ? 8.412 -4.754 -1.184 1.00 97.19 124 THR A O 1
ATOM 942 N N . LYS A 1 125 ? 9.820 -3.012 -1.352 1.00 96.25 125 LYS A N 1
ATOM 943 C CA . LYS A 1 125 ? 10.114 -2.976 0.084 1.00 96.25 125 LYS A CA 1
ATOM 944 C C . LYS A 1 125 ? 8.876 -2.474 0.851 1.00 96.25 125 LYS A C 1
ATOM 946 O O . LYS A 1 125 ? 8.165 -1.611 0.323 1.00 96.25 125 LYS A O 1
ATOM 951 N N . PRO A 1 126 ? 8.603 -2.995 2.060 1.00 97.38 126 PRO A N 1
ATOM 952 C CA . PRO A 1 126 ? 7.519 -2.490 2.889 1.00 97.38 126 PRO A CA 1
ATOM 953 C C . PRO A 1 126 ? 7.753 -1.046 3.334 1.00 97.38 126 PRO A C 1
ATOM 955 O O . PRO A 1 126 ? 8.867 -0.670 3.697 1.00 97.38 126 PRO A O 1
ATOM 958 N N . VAL A 1 127 ? 6.681 -0.263 3.369 1.00 98.31 127 VAL A N 1
ATOM 959 C CA . VAL A 1 127 ? 6.631 1.096 3.921 1.00 98.31 127 VAL A CA 1
ATOM 960 C C . VAL A 1 127 ? 5.610 1.163 5.056 1.00 98.31 127 VAL A C 1
ATOM 962 O O . VAL A 1 127 ? 4.693 0.347 5.132 1.00 98.31 127 VAL A O 1
ATOM 965 N N . SER A 1 128 ? 5.774 2.122 5.965 1.00 98.12 128 SER A N 1
ATOM 966 C CA . SER A 1 128 ? 4.921 2.293 7.148 1.00 98.12 128 SER A CA 1
ATOM 967 C C . SER A 1 128 ? 4.071 3.553 7.023 1.00 98.12 128 SER A C 1
ATOM 969 O O . SER A 1 128 ? 4.608 4.603 6.682 1.00 98.12 128 SER A O 1
ATOM 971 N N . ALA A 1 129 ? 2.786 3.460 7.373 1.00 97.75 129 ALA A N 1
ATOM 972 C CA . ALA A 1 129 ? 1.904 4.617 7.562 1.00 97.75 129 ALA A CA 1
ATOM 973 C C . ALA A 1 129 ? 2.127 5.308 8.919 1.00 97.75 129 ALA A C 1
ATOM 975 O O . ALA A 1 129 ? 1.694 6.434 9.124 1.00 97.75 129 ALA A O 1
ATOM 976 N N . GLY A 1 130 ? 2.787 4.617 9.857 1.00 96.81 130 GLY A N 1
ATOM 977 C CA . GLY A 1 130 ? 2.844 5.031 11.258 1.00 96.81 130 GLY A CA 1
ATOM 978 C C . GLY A 1 130 ? 1.712 4.387 12.054 1.00 96.81 130 GLY A C 1
ATOM 979 O O . GLY A 1 130 ? 1.251 3.299 11.698 1.00 96.81 130 GLY A O 1
ATOM 980 N N . PHE A 1 131 ? 1.310 5.034 13.146 1.00 97.94 131 PHE A N 1
ATOM 981 C CA . PHE A 1 131 ? 0.190 4.589 13.970 1.00 97.94 131 PHE A CA 1
ATOM 982 C C . PHE A 1 131 ? -1.122 5.186 13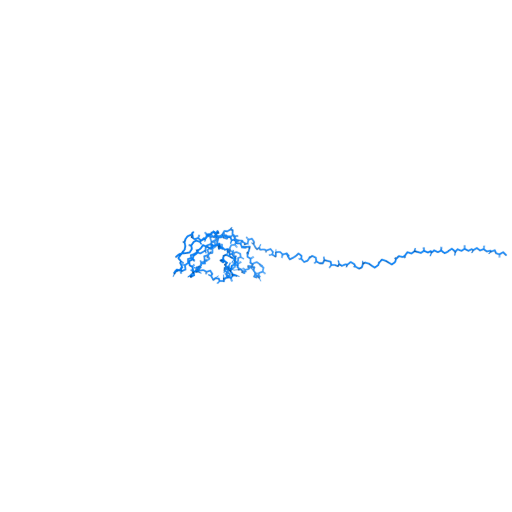.459 1.00 97.94 131 PHE A C 1
ATOM 984 O O . PHE A 1 131 ? -1.202 6.382 13.202 1.00 97.94 131 PHE A O 1
ATOM 991 N N . VAL A 1 132 ? -2.143 4.342 13.343 1.00 98.00 132 VAL A N 1
ATOM 992 C CA . VAL A 1 132 ? -3.498 4.690 12.913 1.00 98.00 132 VAL A CA 1
ATOM 993 C C . VAL A 1 132 ? -4.473 4.270 14.006 1.00 98.00 132 VAL A C 1
ATOM 995 O O . VAL A 1 132 ? -4.448 3.122 14.454 1.00 98.00 132 VAL A O 1
ATOM 998 N N . LEU A 1 133 ? -5.332 5.191 14.434 1.00 98.38 133 LEU A N 1
ATOM 999 C CA . LEU A 1 133 ? -6.402 4.937 15.393 1.00 98.38 133 LEU A CA 1
ATOM 1000 C C . LEU A 1 133 ? -7.670 4.481 14.662 1.00 98.38 133 LEU A C 1
ATOM 1002 O O . LEU A 1 133 ? -8.280 5.251 13.926 1.00 98.38 133 LEU A O 1
ATOM 1006 N N . ALA A 1 134 ? -8.108 3.250 14.901 1.00 97.75 134 ALA A N 1
ATOM 1007 C CA . ALA A 1 134 ? -9.390 2.743 14.430 1.00 97.75 134 ALA A CA 1
ATOM 1008 C C . ALA A 1 134 ? -10.453 2.870 15.526 1.00 97.75 134 ALA A C 1
ATOM 1010 O O . ALA A 1 134 ? -10.250 2.383 16.643 1.00 97.75 134 ALA A O 1
ATOM 1011 N N . ARG A 1 135 ? -11.585 3.506 15.213 1.00 96.12 135 ARG A N 1
ATOM 1012 C CA . ARG A 1 135 ? -12.719 3.664 16.137 1.00 96.12 135 ARG A CA 1
ATOM 1013 C C . ARG A 1 135 ? -14.082 3.637 15.454 1.00 96.12 135 ARG A C 1
ATOM 1015 O O . ARG A 1 135 ? -14.153 3.775 14.215 1.00 96.12 135 ARG A O 1
#

Organism: NCBI:txid1121391

pLDDT: mean 84.85, std 21.98, range [40.09, 98.81]

Foldseek 3Di:
DDDDDDDDDDDDDDDDDDDPPPPPPPVPPPDDPQKAFDAWAFPQEDEQVFWGKIKTQIDPPVQWAWAWKFKDWQNHTRDTFDFPDDDNVRSITITGDHHNDFDKTWMKIKTWIQGNVVRDIDIHDIHTNGIHTYD

Radius of gyration: 29.03 Å; chains: 1; bounding box: 104×62×38 Å